Protein AF-A0A7S2PM17-F1 (afdb_monomer_lite)

Radius of gyration: 18.94 Å; chains: 1; bounding box: 56×27×50 Å

Foldseek 3Di:
DDPCCVQQVFFDPVQSVVSVLVVVLVVQLVCLVVDPDVVVSLVSNLVSLVVQLVCLVPVVGGPDPVVSVVSNVVSVVVNVVSVVVVVVVVVVPPDPPVVPPPD

Sequence (103 aa):
VDAFDFQFGKVKPSAFWYSLFYVCRNGLLAICPTIPVPILQIATAFALYGTSLTLVHEFRPWRSAVANFADIACNIVMMFFMWCATFLADRSSAPDYETTSHV

pLDDT: mean 83.84, std 14.98, range [48.81, 97.0]

Secondary structure (DSSP, 8-state):
--HHHHHHSSB-GGGTHHHHHHHHHHHHHHHGGG-S-HHHHHHHHHHHHHHHHHHHHHH--BSSHHHHHHHHHHHHHHHHHHHHHHHHHHHHTS-GGGGSS--

Structure (mmCIF, N/CA/C/O backbone):
data_AF-A0A7S2PM17-F1
#
_entry.id   AF-A0A7S2PM17-F1
#
loop_
_atom_site.group_PDB
_atom_site.id
_atom_site.type_symbol
_atom_site.label_atom_id
_atom_site.label_alt_id
_atom_site.label_comp_id
_atom_site.label_asym_id
_atom_site.label_entity_id
_atom_site.label_seq_id
_atom_site.pdbx_PDB_ins_code
_atom_site.Cartn_x
_atom_site.Cartn_y
_atom_site.Cartn_z
_atom_site.occupancy
_atom_site.B_iso_or_equiv
_atom_site.auth_seq_id
_atom_site.auth_comp_id
_atom_site.auth_asym_id
_atom_site.auth_atom_id
_atom_site.pdbx_PDB_model_num
ATOM 1 N N . VAL A 1 1 ? -7.039 -18.644 22.172 1.00 52.38 1 VAL A N 1
ATOM 2 C CA . VAL A 1 1 ? -7.018 -17.438 21.314 1.00 52.38 1 VAL A CA 1
ATOM 3 C C . VAL A 1 1 ? -7.347 -17.922 19.922 1.00 52.38 1 VAL A C 1
ATOM 5 O O . VAL A 1 1 ? -6.491 -18.522 19.283 1.00 52.38 1 VAL A O 1
ATOM 8 N N . ASP A 1 2 ? -8.609 -17.806 19.528 1.00 53.31 2 ASP A N 1
ATOM 9 C CA . ASP A 1 2 ? -9.088 -18.368 18.267 1.00 53.31 2 ASP A CA 1
ATOM 10 C C . ASP A 1 2 ? -8.537 -17.561 17.086 1.00 53.31 2 ASP A C 1
ATOM 12 O O . ASP A 1 2 ? -8.387 -16.342 17.170 1.00 53.31 2 ASP A O 1
ATOM 16 N N . ALA A 1 3 ? -8.214 -18.226 15.973 1.00 54.53 3 ALA A N 1
ATOM 17 C CA . ALA A 1 3 ? -7.596 -17.595 14.800 1.00 54.53 3 ALA A CA 1
ATOM 18 C C . ALA A 1 3 ? -8.427 -16.425 14.226 1.00 54.53 3 ALA A C 1
ATOM 20 O O . ALA A 1 3 ? -7.870 -15.480 13.666 1.00 54.53 3 ALA A O 1
ATOM 21 N N . PHE A 1 4 ? -9.748 -16.442 14.437 1.00 51.19 4 PHE A N 1
ATOM 22 C CA . PHE A 1 4 ? -10.655 -15.342 14.096 1.00 51.19 4 PHE A CA 1
ATOM 23 C C . PHE A 1 4 ? -10.392 -14.067 14.910 1.00 51.19 4 PHE A C 1
ATOM 25 O O . PHE A 1 4 ? -10.461 -12.959 14.374 1.00 51.19 4 PHE A O 1
ATOM 32 N N . ASP A 1 5 ? -10.016 -14.210 16.178 1.00 53.31 5 ASP A N 1
ATOM 33 C CA . ASP A 1 5 ? -9.752 -13.091 17.083 1.00 53.31 5 ASP A CA 1
ATOM 34 C C . ASP A 1 5 ? -8.432 -12.378 16.726 1.00 53.31 5 ASP A C 1
ATOM 36 O O . ASP A 1 5 ? -8.262 -11.174 16.933 1.00 53.31 5 ASP A O 1
ATOM 40 N N . PHE A 1 6 ? -7.500 -13.098 16.090 1.00 56.12 6 PHE A N 1
ATOM 41 C CA . PHE A 1 6 ? -6.181 -12.573 15.736 1.00 56.12 6 PHE A CA 1
ATOM 42 C C . PHE A 1 6 ? -6.199 -11.540 14.594 1.00 56.12 6 PHE A C 1
ATOM 44 O O . PHE A 1 6 ? -5.361 -10.627 14.594 1.00 56.12 6 PHE A O 1
ATOM 51 N N . GLN A 1 7 ? -7.129 -11.668 13.639 1.00 55.56 7 GLN A N 1
ATOM 52 C CA . GLN A 1 7 ? -7.257 -10.770 12.479 1.00 55.56 7 GLN A CA 1
ATOM 53 C C . GLN A 1 7 ? -8.438 -9.800 12.600 1.00 55.56 7 GLN A C 1
ATOM 55 O O . GLN A 1 7 ? -8.278 -8.617 12.302 1.00 55.56 7 GLN A O 1
ATOM 60 N N . PHE A 1 8 ? -9.595 -10.253 13.087 1.00 60.66 8 PHE A N 1
ATOM 61 C CA . PHE A 1 8 ? -10.787 -9.406 13.196 1.00 60.66 8 PHE A CA 1
ATOM 62 C C . PHE A 1 8 ? -10.877 -8.660 14.534 1.00 60.66 8 PHE A C 1
ATOM 64 O O . PHE A 1 8 ? -11.474 -7.588 14.585 1.00 60.66 8 PHE A O 1
ATOM 71 N N . GLY A 1 9 ? -10.216 -9.136 15.596 1.00 63.66 9 GLY A N 1
ATOM 72 C CA . GLY A 1 9 ? -10.223 -8.466 16.903 1.00 63.66 9 GLY A CA 1
ATOM 73 C C . GLY A 1 9 ? -9.424 -7.153 16.952 1.00 63.66 9 GLY A C 1
ATOM 74 O O . GLY A 1 9 ? -9.687 -6.290 17.799 1.00 63.66 9 GLY A O 1
ATOM 75 N N . LYS A 1 10 ? -8.465 -6.973 16.027 1.00 74.50 10 LYS A N 1
ATOM 76 C CA . LYS A 1 10 ? -7.553 -5.809 15.952 1.00 74.50 10 LYS A CA 1
ATOM 77 C C . LYS A 1 10 ? -8.111 -4.635 15.145 1.00 74.50 10 LYS A C 1
ATOM 79 O O . LYS A 1 10 ? -7.693 -3.490 15.356 1.00 74.50 10 LYS A O 1
ATOM 84 N N . VAL A 1 11 ? -9.045 -4.911 14.239 1.00 80.19 11 VAL A N 1
ATOM 85 C CA . VAL A 1 11 ? -9.709 -3.920 13.386 1.00 80.19 11 VAL A CA 1
ATOM 86 C C . VAL A 1 11 ? -11.029 -3.514 14.040 1.00 80.19 11 VAL A C 1
ATOM 88 O O . VAL A 1 11 ? -11.656 -4.291 14.758 1.00 80.19 11 VAL A O 1
ATOM 91 N N . LYS A 1 12 ? -11.437 -2.256 13.876 1.00 84.94 12 LYS A N 1
ATOM 92 C CA . LYS A 1 12 ? -12.729 -1.788 14.383 1.00 84.94 12 LYS A CA 1
ATOM 93 C C . LYS A 1 12 ? -13.859 -2.554 13.681 1.00 84.94 12 LYS A C 1
ATOM 95 O O . LYS A 1 12 ? -13.777 -2.744 12.468 1.00 84.94 12 LYS A O 1
ATOM 100 N N . PRO A 1 13 ? -14.951 -2.906 14.383 1.00 82.31 13 PRO A N 1
ATOM 101 C CA . PRO A 1 13 ? -16.097 -3.568 13.758 1.00 82.31 13 PRO A CA 1
ATOM 102 C C . PRO A 1 13 ? -16.683 -2.773 12.586 1.00 82.31 13 PRO A C 1
ATOM 104 O O . PRO A 1 13 ? -17.114 -3.363 11.608 1.00 82.31 13 PRO A O 1
ATOM 107 N N . SER A 1 14 ? -16.636 -1.437 12.634 1.00 84.25 14 SER A N 1
ATOM 108 C CA . SER A 1 14 ? -17.084 -0.562 11.541 1.00 84.25 14 SER A CA 1
ATOM 109 C C . SER A 1 14 ? -16.178 -0.582 10.300 1.00 84.25 14 SER A C 1
ATOM 111 O O . SER A 1 14 ? -16.567 -0.073 9.254 1.00 84.25 14 SER A O 1
ATOM 113 N N . ALA A 1 15 ? -14.981 -1.165 10.400 1.00 86.75 15 ALA A N 1
ATOM 114 C CA . ALA A 1 15 ? -13.961 -1.183 9.356 1.00 86.75 15 ALA A CA 1
ATOM 115 C C . ALA A 1 15 ? -13.495 -2.608 9.002 1.00 86.75 15 ALA A C 1
ATOM 117 O O . ALA A 1 15 ? -12.391 -2.781 8.497 1.00 86.75 15 ALA A O 1
ATOM 118 N N . PHE A 1 16 ? -14.313 -3.642 9.243 1.00 86.44 16 PHE A N 1
ATOM 119 C CA . PHE A 1 16 ? -13.947 -5.045 8.971 1.00 86.44 16 PHE A CA 1
ATOM 120 C C . PHE A 1 16 ? -13.529 -5.300 7.509 1.00 86.44 16 PHE A C 1
ATOM 122 O O . PHE A 1 16 ? -12.684 -6.153 7.239 1.00 86.44 16 PHE A O 1
ATOM 129 N N . TRP A 1 17 ? -14.085 -4.525 6.571 1.00 88.75 17 TRP A N 1
ATOM 130 C CA . TRP A 1 17 ? -13.744 -4.554 5.147 1.00 88.75 17 TRP A CA 1
ATOM 131 C C . TRP A 1 17 ? -12.267 -4.224 4.887 1.00 88.75 17 TRP A C 1
ATOM 133 O O . TRP A 1 17 ? -11.702 -4.672 3.889 1.00 88.75 17 TRP A O 1
ATOM 143 N N . TYR A 1 18 ? -11.613 -3.499 5.801 1.00 90.31 18 TYR A N 1
ATOM 144 C CA . TYR A 1 18 ? -10.205 -3.141 5.680 1.00 90.31 18 TYR A CA 1
ATOM 145 C C . TYR A 1 18 ? -9.290 -4.370 5.733 1.00 90.31 18 TYR A C 1
ATOM 147 O O . TYR A 1 18 ? -8.290 -4.417 5.024 1.00 90.31 18 TYR A O 1
ATOM 155 N N . SER A 1 19 ? -9.649 -5.407 6.498 1.00 88.25 19 SER A N 1
ATOM 156 C CA . SER A 1 19 ? -8.886 -6.663 6.522 1.00 88.25 19 SER A CA 1
ATOM 157 C C . SER A 1 19 ? -8.886 -7.350 5.156 1.00 88.25 19 SER A C 1
ATOM 159 O O . SER A 1 19 ? -7.847 -7.835 4.711 1.00 88.25 19 SER A O 1
ATOM 161 N N . LEU A 1 20 ? -10.033 -7.349 4.465 1.00 89.88 20 LEU A N 1
ATOM 162 C CA . LEU A 1 20 ? -10.140 -7.883 3.107 1.00 89.88 20 LEU A CA 1
ATOM 163 C C . LEU A 1 20 ? -9.311 -7.044 2.129 1.00 89.88 20 LEU A C 1
ATOM 165 O O . LEU A 1 20 ? -8.510 -7.601 1.383 1.00 89.88 20 LEU A O 1
ATOM 169 N N . PHE A 1 21 ? -9.438 -5.714 2.192 1.00 92.62 21 PHE A N 1
ATOM 170 C CA . PHE A 1 21 ? -8.612 -4.799 1.403 1.00 92.62 21 PHE A CA 1
ATOM 171 C C . PHE A 1 21 ? -7.114 -5.060 1.613 1.00 92.62 21 PHE A C 1
ATOM 173 O O . PHE A 1 21 ? -6.374 -5.168 0.640 1.00 92.62 21 PHE A O 1
ATOM 180 N N . TYR A 1 22 ? -6.669 -5.222 2.861 1.00 90.50 22 TYR A N 1
ATOM 181 C CA . TYR A 1 22 ? -5.269 -5.470 3.198 1.00 90.50 22 TYR A CA 1
ATOM 182 C C . TYR A 1 22 ? -4.748 -6.778 2.585 1.00 90.50 22 TYR A C 1
ATOM 184 O O . TYR A 1 22 ? -3.661 -6.803 2.004 1.00 90.50 22 TYR A O 1
ATOM 192 N N . VAL A 1 23 ? -5.528 -7.862 2.660 1.00 92.25 23 VAL A N 1
ATOM 193 C CA . VAL A 1 23 ? -5.179 -9.145 2.026 1.00 92.25 23 VAL A CA 1
ATOM 194 C C . VAL A 1 23 ? -5.124 -9.001 0.505 1.00 92.25 23 VAL A C 1
ATOM 196 O O . VAL A 1 23 ? -4.128 -9.396 -0.102 1.00 92.25 23 VAL A O 1
ATOM 199 N N . CYS A 1 24 ? -6.134 -8.380 -0.111 1.00 94.19 24 CYS A N 1
ATOM 200 C CA . CYS A 1 24 ? -6.160 -8.134 -1.553 1.00 94.19 24 CYS A CA 1
ATOM 201 C C . CYS A 1 24 ? -4.966 -7.287 -2.009 1.00 94.19 24 CYS A C 1
ATOM 203 O O . CYS A 1 24 ? -4.299 -7.638 -2.977 1.00 94.19 24 CYS A O 1
ATOM 205 N N . ARG A 1 25 ? -4.646 -6.210 -1.287 1.00 94.94 25 ARG A N 1
ATOM 206 C CA . ARG A 1 25 ? -3.518 -5.322 -1.581 1.00 94.94 25 ARG A CA 1
ATOM 207 C C . ARG A 1 25 ? -2.185 -6.063 -1.519 1.00 94.94 25 ARG A C 1
ATOM 209 O O . ARG A 1 25 ? -1.368 -5.889 -2.415 1.00 94.94 25 ARG A O 1
ATOM 216 N N . ASN A 1 26 ? -1.963 -6.912 -0.515 1.00 93.56 26 ASN A N 1
ATOM 217 C CA . ASN A 1 26 ? -0.740 -7.718 -0.449 1.00 93.56 26 ASN A CA 1
ATOM 218 C C . ASN A 1 26 ? -0.695 -8.799 -1.541 1.00 93.56 26 ASN A C 1
ATOM 220 O O . ASN A 1 26 ? 0.371 -9.043 -2.097 1.00 93.56 26 ASN A O 1
ATOM 224 N N . GLY A 1 27 ? -1.839 -9.390 -1.902 1.00 94.19 27 GLY A N 1
ATOM 225 C CA . GLY A 1 27 ? -1.935 -10.298 -3.048 1.00 94.19 27 GLY A CA 1
ATOM 226 C C . GLY A 1 27 ? -1.571 -9.613 -4.369 1.00 94.19 27 GLY A C 1
ATOM 227 O O . GLY A 1 27 ? -0.771 -10.140 -5.135 1.00 94.19 27 GLY A O 1
ATOM 228 N N . LEU A 1 28 ? -2.081 -8.401 -4.607 1.00 94.75 28 LEU A N 1
ATOM 229 C CA . LEU A 1 28 ? -1.742 -7.604 -5.790 1.00 94.75 28 LEU A CA 1
ATOM 230 C C . LEU A 1 28 ? -0.263 -7.188 -5.800 1.00 94.75 28 LEU A C 1
ATOM 232 O O . LEU A 1 28 ? 0.382 -7.256 -6.843 1.00 94.75 28 LEU A O 1
ATOM 236 N N . LEU A 1 29 ? 0.304 -6.825 -4.644 1.00 94.06 29 LEU A N 1
ATOM 237 C CA . LEU A 1 29 ? 1.739 -6.540 -4.525 1.00 94.06 29 LEU A CA 1
ATOM 238 C C . LEU A 1 29 ? 2.607 -7.771 -4.815 1.00 94.06 29 LEU A C 1
ATOM 240 O O . LEU A 1 29 ? 3.656 -7.628 -5.435 1.00 94.06 29 LEU A O 1
ATOM 244 N N . ALA A 1 30 ? 2.167 -8.970 -4.427 1.00 94.31 30 ALA A N 1
ATOM 245 C CA . ALA A 1 30 ? 2.873 -10.212 -4.738 1.00 94.31 30 ALA A CA 1
ATOM 246 C C . ALA A 1 30 ? 2.871 -10.538 -6.243 1.00 94.31 30 ALA A C 1
ATOM 248 O O . ALA A 1 30 ? 3.794 -11.186 -6.729 1.00 94.31 30 ALA A O 1
ATOM 249 N N . ILE A 1 31 ? 1.861 -10.066 -6.982 1.00 93.94 31 ILE A N 1
ATOM 250 C CA . ILE A 1 31 ? 1.762 -10.213 -8.443 1.00 93.94 31 ILE A CA 1
ATOM 251 C C . ILE A 1 31 ? 2.560 -9.122 -9.169 1.00 93.94 31 ILE A C 1
ATOM 253 O O . ILE A 1 31 ? 3.033 -9.345 -10.274 1.00 93.94 31 ILE A O 1
ATOM 257 N N . CYS A 1 32 ? 2.785 -7.961 -8.549 1.00 92.00 32 CYS A N 1
ATOM 258 C CA . CYS A 1 32 ? 3.528 -6.845 -9.140 1.00 92.00 32 CYS A CA 1
ATOM 259 C C . CYS A 1 32 ? 4.816 -7.232 -9.915 1.00 92.00 32 CYS A C 1
ATOM 261 O O . CYS A 1 32 ? 4.945 -6.797 -11.060 1.00 92.00 32 CYS A O 1
ATOM 263 N N . PRO A 1 33 ? 5.736 -8.081 -9.400 1.00 89.69 33 PRO A N 1
ATOM 264 C CA . PRO A 1 33 ? 6.960 -8.441 -10.126 1.00 89.69 33 PRO A CA 1
ATOM 265 C C . PRO A 1 33 ? 6.729 -9.243 -11.418 1.00 89.69 33 PRO A C 1
ATOM 267 O O . PRO A 1 33 ? 7.657 -9.383 -12.209 1.00 89.69 33 PRO A O 1
ATOM 270 N N . THR A 1 34 ? 5.525 -9.769 -11.669 1.00 93.81 34 THR A N 1
ATOM 271 C CA . THR A 1 34 ? 5.217 -10.472 -12.925 1.00 93.81 34 THR A CA 1
ATOM 272 C C . THR A 1 34 ? 4.951 -9.515 -14.090 1.00 93.81 34 THR A C 1
ATOM 274 O O . THR A 1 34 ? 4.823 -9.961 -15.228 1.00 93.81 34 THR A O 1
ATOM 277 N N . ILE A 1 35 ? 4.825 -8.207 -13.834 1.00 91.94 35 ILE A N 1
ATOM 278 C CA . ILE A 1 35 ? 4.613 -7.197 -14.875 1.00 91.94 35 ILE A CA 1
ATOM 279 C C . ILE A 1 35 ? 5.943 -6.966 -15.612 1.00 91.94 35 ILE A C 1
ATOM 281 O O . ILE A 1 35 ? 6.915 -6.579 -14.976 1.00 91.94 35 ILE A O 1
ATOM 285 N N . PRO A 1 36 ? 6.026 -7.124 -16.943 1.00 89.19 36 PRO A N 1
ATOM 286 C CA . PRO A 1 36 ? 7.301 -7.060 -17.667 1.00 89.19 36 PRO A CA 1
ATOM 287 C C . PRO A 1 36 ? 7.898 -5.647 -17.770 1.00 89.19 36 PRO A C 1
ATOM 289 O O . PRO A 1 36 ? 9.065 -5.495 -18.110 1.00 89.19 36 PRO A O 1
ATOM 292 N N . VAL A 1 37 ? 7.107 -4.606 -17.495 1.00 88.94 37 VAL A N 1
ATOM 293 C CA . VAL A 1 37 ? 7.520 -3.202 -17.614 1.00 88.94 37 VAL A CA 1
ATOM 294 C C . VAL A 1 37 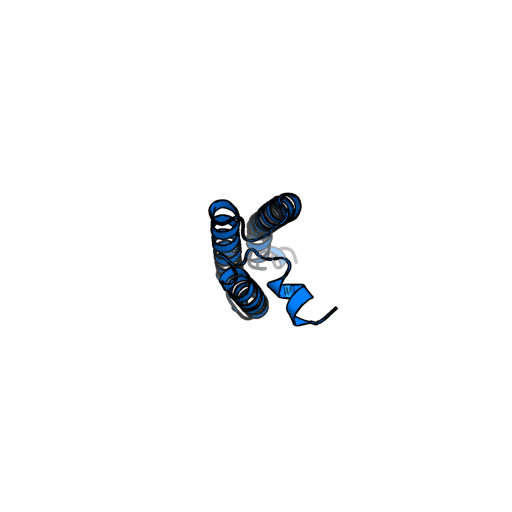? 7.853 -2.638 -16.223 1.00 88.94 37 VAL A C 1
ATOM 296 O O . VAL A 1 37 ? 6.926 -2.456 -15.429 1.00 88.94 37 VAL A O 1
ATOM 299 N N . PRO A 1 38 ? 9.122 -2.290 -15.919 1.00 87.44 38 PRO A N 1
ATOM 300 C CA . PRO A 1 38 ? 9.534 -1.812 -14.590 1.00 87.44 38 PRO A CA 1
ATOM 301 C C . PRO A 1 38 ? 8.789 -0.557 -14.126 1.00 87.44 38 PRO A C 1
ATOM 303 O O . PRO A 1 38 ? 8.364 -0.461 -12.978 1.00 87.44 38 PRO A O 1
ATOM 306 N N . ILE A 1 39 ? 8.554 0.390 -15.037 1.00 87.44 39 ILE A N 1
ATOM 307 C CA . ILE A 1 39 ? 7.794 1.613 -14.738 1.00 87.44 39 ILE A CA 1
ATOM 308 C C . ILE A 1 39 ? 6.368 1.266 -14.296 1.00 87.44 39 ILE A C 1
ATOM 310 O O . ILE A 1 39 ? 5.853 1.851 -13.345 1.00 87.44 39 ILE A O 1
ATOM 314 N N . LEU A 1 40 ? 5.739 0.283 -14.946 1.00 89.75 40 LEU A N 1
ATOM 315 C CA . LEU A 1 40 ? 4.389 -0.150 -14.604 1.00 89.75 40 LEU A CA 1
ATOM 316 C C . LEU A 1 40 ? 4.353 -0.904 -13.266 1.00 89.75 40 LEU A C 1
ATOM 318 O O . LEU A 1 40 ? 3.387 -0.741 -12.521 1.00 89.75 40 LEU A O 1
ATOM 322 N N . GLN A 1 41 ? 5.404 -1.659 -12.919 1.00 91.81 41 GLN A N 1
ATOM 323 C CA . GLN A 1 41 ? 5.554 -2.251 -11.582 1.00 91.81 41 GLN A CA 1
ATOM 324 C C . GLN A 1 41 ? 5.555 -1.160 -10.503 1.00 91.81 41 GLN A C 1
ATOM 326 O O . GLN A 1 41 ? 4.758 -1.199 -9.563 1.00 91.81 41 GLN A O 1
ATOM 331 N N . ILE A 1 42 ? 6.409 -0.145 -10.671 1.00 91.06 42 ILE A N 1
ATOM 332 C CA . ILE A 1 42 ? 6.541 0.944 -9.700 1.00 91.06 42 ILE A CA 1
ATOM 333 C C . ILE A 1 42 ? 5.238 1.742 -9.609 1.00 91.06 42 ILE A C 1
ATOM 335 O O . ILE A 1 42 ? 4.756 1.986 -8.506 1.00 91.06 42 ILE A O 1
ATOM 339 N N . ALA A 1 43 ? 4.622 2.089 -10.744 1.00 91.88 43 ALA A N 1
ATOM 340 C CA . ALA A 1 43 ? 3.355 2.816 -10.774 1.00 91.88 43 ALA A CA 1
ATOM 341 C C . ALA A 1 43 ? 2.219 2.038 -10.086 1.00 91.88 43 ALA A C 1
ATOM 343 O O . ALA A 1 43 ? 1.458 2.613 -9.307 1.00 91.88 43 ALA A O 1
ATOM 344 N N . THR A 1 44 ? 2.132 0.724 -10.320 1.00 93.88 44 THR A N 1
ATOM 345 C CA . THR A 1 44 ? 1.122 -0.145 -9.693 1.00 93.88 44 THR A CA 1
ATOM 346 C C . THR A 1 44 ? 1.323 -0.218 -8.185 1.00 93.88 44 THR A C 1
ATOM 348 O O . THR A 1 44 ? 0.373 -0.045 -7.420 1.00 93.88 44 THR A O 1
ATOM 351 N N . ALA A 1 45 ? 2.562 -0.420 -7.735 1.00 93.94 45 ALA A N 1
ATOM 352 C CA . ALA A 1 45 ? 2.869 -0.436 -6.314 1.00 93.94 45 ALA A CA 1
ATOM 353 C C . ALA A 1 45 ? 2.568 0.932 -5.671 1.00 93.94 45 ALA A C 1
ATOM 355 O O . ALA A 1 45 ? 1.891 0.988 -4.645 1.00 93.94 45 ALA A O 1
ATOM 356 N N . PHE A 1 46 ? 2.944 2.043 -6.312 1.00 94.19 46 PHE A N 1
ATOM 357 C CA . PHE A 1 46 ? 2.654 3.392 -5.820 1.00 94.19 46 PHE A CA 1
ATOM 358 C C . PHE A 1 46 ? 1.149 3.650 -5.674 1.00 94.19 46 PHE A C 1
ATOM 360 O O . PHE A 1 46 ? 0.716 4.188 -4.655 1.00 94.19 46 PHE A O 1
ATOM 367 N N . ALA A 1 47 ? 0.341 3.200 -6.639 1.00 95.12 47 ALA A N 1
ATOM 368 C CA . ALA A 1 47 ? -1.114 3.282 -6.564 1.00 95.12 47 ALA A CA 1
ATOM 369 C C . ALA A 1 47 ? -1.674 2.469 -5.383 1.00 95.12 47 ALA A C 1
ATOM 371 O O . ALA A 1 47 ? -2.462 2.994 -4.599 1.00 95.12 47 ALA A O 1
ATOM 372 N N . LEU A 1 48 ? -1.222 1.223 -5.196 1.00 96.06 48 LEU A N 1
ATOM 373 C CA . LEU A 1 48 ? -1.685 0.350 -4.109 1.00 96.06 48 LEU A CA 1
ATOM 374 C C . LEU A 1 48 ? -1.337 0.898 -2.717 1.00 96.06 48 LEU A C 1
ATOM 376 O O . LEU A 1 48 ? -2.181 0.893 -1.817 1.00 96.06 48 LEU A O 1
ATOM 380 N N . TYR A 1 49 ? -0.105 1.377 -2.528 1.00 95.75 49 TYR A N 1
ATOM 381 C CA . TYR A 1 49 ? 0.319 2.014 -1.278 1.00 95.75 49 TYR A CA 1
ATOM 382 C C . TYR A 1 49 ? -0.384 3.361 -1.061 1.00 95.75 49 TYR A C 1
ATOM 384 O O . TYR A 1 49 ? -0.806 3.640 0.059 1.00 95.75 49 TYR A O 1
ATOM 392 N N . GLY A 1 50 ? -0.591 4.153 -2.117 1.00 95.56 50 GLY A N 1
ATOM 393 C CA . GLY A 1 50 ? -1.338 5.410 -2.058 1.00 95.56 50 GLY A CA 1
ATOM 394 C C . GLY A 1 50 ? -2.791 5.204 -1.626 1.00 95.56 50 GLY A C 1
ATOM 395 O O . GLY A 1 50 ? -3.244 5.839 -0.678 1.00 95.56 50 GLY A O 1
ATOM 396 N N . THR A 1 51 ? -3.501 4.248 -2.239 1.00 96.00 51 THR A N 1
ATOM 397 C CA . THR A 1 51 ? -4.863 3.882 -1.820 1.00 96.00 51 THR A CA 1
ATOM 398 C C . THR A 1 51 ? -4.883 3.395 -0.372 1.00 96.00 51 THR A C 1
ATOM 400 O O . THR A 1 51 ? -5.731 3.828 0.405 1.00 96.00 51 THR A O 1
ATOM 403 N N . SER A 1 52 ? -3.928 2.546 0.026 1.00 95.69 52 SER A N 1
ATOM 404 C CA . SER A 1 52 ? -3.822 2.079 1.413 1.00 95.69 52 SER A CA 1
ATOM 405 C C . SER A 1 52 ? -3.627 3.239 2.390 1.00 95.69 52 SER A C 1
ATOM 407 O O . SER A 1 52 ? -4.305 3.295 3.413 1.00 95.69 52 SER A O 1
ATOM 409 N N . LEU A 1 53 ? -2.749 4.191 2.066 1.00 96.00 53 LEU A N 1
ATOM 410 C CA . LEU A 1 53 ? -2.483 5.364 2.891 1.00 96.00 53 LEU A CA 1
ATOM 411 C C . LEU A 1 53 ? -3.739 6.228 3.066 1.00 96.00 53 LEU A C 1
ATOM 413 O O . LEU A 1 53 ? -4.071 6.587 4.196 1.00 96.00 53 LEU A O 1
ATOM 417 N N . THR A 1 54 ? -4.463 6.515 1.979 1.00 96.19 54 THR A N 1
ATOM 418 C CA . THR A 1 54 ? -5.719 7.280 2.027 1.00 96.19 54 THR A CA 1
ATOM 419 C C . THR A 1 54 ? -6.758 6.590 2.908 1.00 96.19 54 THR A C 1
ATOM 421 O O . THR A 1 54 ? -7.362 7.234 3.765 1.00 96.19 54 THR A O 1
ATOM 424 N N . LEU A 1 55 ? -6.932 5.273 2.757 1.00 94.81 55 LEU A N 1
ATOM 425 C CA . LEU A 1 55 ? -7.914 4.517 3.534 1.00 94.81 55 LEU A CA 1
ATOM 426 C C . LEU A 1 55 ? -7.555 4.456 5.026 1.00 94.81 55 LEU A C 1
ATOM 428 O O . LEU A 1 55 ? -8.437 4.615 5.870 1.00 94.81 55 LEU A O 1
ATOM 432 N N . VAL A 1 56 ? -6.278 4.269 5.377 1.00 94.75 56 VAL A N 1
ATOM 433 C CA . VAL A 1 56 ? -5.846 4.270 6.787 1.00 94.75 56 VAL A CA 1
ATOM 434 C C . VAL A 1 56 ? -5.996 5.649 7.409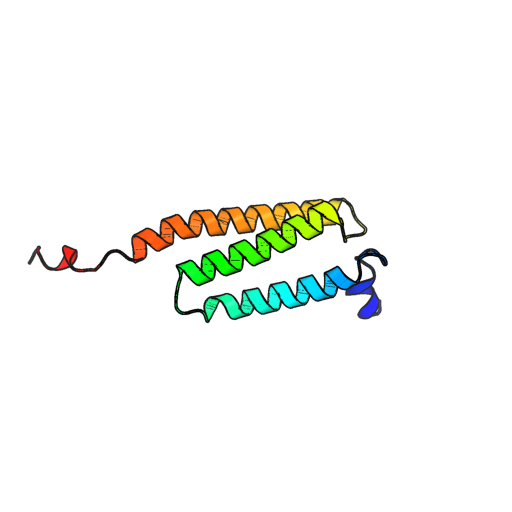 1.00 94.75 56 VAL A C 1
ATOM 436 O O . VAL A 1 56 ? -6.450 5.754 8.549 1.00 94.75 56 VAL A O 1
ATOM 439 N N . HIS A 1 57 ? -5.620 6.699 6.677 1.00 94.75 57 HIS A N 1
ATOM 440 C CA . HIS A 1 57 ? -5.706 8.069 7.165 1.00 94.75 57 HIS A CA 1
ATOM 441 C C . HIS A 1 57 ? -7.156 8.468 7.477 1.00 94.75 57 HIS A C 1
ATOM 443 O O . HIS A 1 57 ? -7.415 9.000 8.559 1.00 94.75 57 HIS A O 1
ATOM 449 N N . GLU A 1 58 ? -8.083 8.154 6.566 1.00 95.56 58 GLU A N 1
ATOM 450 C CA . GLU A 1 58 ? -9.500 8.513 6.677 1.00 95.56 58 GLU A CA 1
ATOM 451 C C . GLU A 1 58 ? -10.241 7.649 7.706 1.00 95.56 58 GLU A C 1
ATOM 453 O O . GLU A 1 58 ? -10.844 8.155 8.652 1.00 95.56 58 GLU A O 1
ATOM 458 N N . PHE A 1 59 ? -10.168 6.321 7.572 1.00 94.06 59 PHE A N 1
ATOM 459 C CA . PHE A 1 59 ? -11.013 5.419 8.360 1.00 94.06 59 PHE A CA 1
ATOM 460 C C . PHE A 1 59 ? -10.377 4.971 9.677 1.00 94.06 59 PHE A C 1
ATOM 462 O O . PHE A 1 59 ? -11.086 4.499 10.572 1.00 94.06 59 PHE A O 1
ATOM 469 N N . ARG A 1 60 ? -9.050 5.106 9.818 1.00 92.88 60 ARG A N 1
ATOM 470 C CA . ARG A 1 60 ? -8.269 4.647 10.981 1.00 92.88 60 ARG A CA 1
ATOM 471 C C . ARG A 1 60 ? -8.734 3.265 11.461 1.00 92.88 60 ARG A C 1
ATOM 473 O O . ARG A 1 60 ? -9.285 3.151 12.569 1.00 92.88 60 ARG A O 1
ATOM 480 N N . PRO A 1 61 ? -8.593 2.236 10.608 1.00 91.31 61 PRO A N 1
ATOM 481 C CA . PRO A 1 61 ? -9.261 0.948 10.767 1.00 91.31 61 PRO A CA 1
ATOM 482 C C . PRO A 1 61 ? -8.796 0.192 12.013 1.00 91.31 61 PRO A C 1
ATOM 484 O O . PRO A 1 61 ? -9.565 -0.571 12.599 1.00 91.31 61 PRO A O 1
ATOM 487 N N . TRP A 1 62 ? -7.566 0.424 12.471 1.00 91.31 62 TRP A N 1
ATOM 488 C CA . TRP A 1 62 ? -7.027 -0.240 13.650 1.00 91.31 62 TRP A CA 1
ATOM 489 C C . TRP A 1 62 ? -7.637 0.330 14.935 1.00 91.31 62 TRP A C 1
ATOM 491 O O . TRP A 1 62 ? -7.837 1.541 15.071 1.00 91.31 62 TRP A O 1
ATOM 501 N N . ARG A 1 63 ? -7.907 -0.534 15.921 1.00 89.56 63 ARG A N 1
ATOM 502 C CA . ARG A 1 63 ? -8.427 -0.097 17.233 1.00 89.56 63 ARG A CA 1
ATOM 503 C C . ARG A 1 63 ? -7.392 0.712 18.020 1.00 89.56 63 ARG A C 1
ATOM 505 O O . ARG A 1 63 ? -7.760 1.645 18.725 1.00 89.56 63 ARG A O 1
ATOM 512 N N . SER A 1 64 ? -6.108 0.382 17.870 1.00 89.62 64 SER A N 1
ATOM 513 C CA . SER A 1 64 ? -5.000 1.110 18.495 1.00 89.62 64 SER A CA 1
ATOM 514 C C . SER A 1 64 ? -4.555 2.295 17.637 1.00 89.62 64 SER A C 1
ATOM 516 O O . SER A 1 64 ? -4.279 2.143 16.446 1.00 89.62 64 SER A O 1
ATOM 518 N N . ALA A 1 65 ? -4.423 3.476 18.245 1.00 90.56 65 ALA A N 1
ATOM 519 C CA . ALA A 1 65 ? -3.871 4.656 17.577 1.00 90.56 65 ALA A CA 1
ATOM 520 C C . ALA A 1 65 ? -2.431 4.412 17.096 1.00 90.56 65 ALA A C 1
ATOM 522 O O . ALA A 1 65 ? -2.096 4.766 15.969 1.00 90.56 65 ALA A O 1
ATOM 523 N N . VAL A 1 66 ? -1.620 3.723 17.906 1.00 93.25 66 VAL A N 1
ATOM 524 C CA . VAL A 1 66 ? -0.231 3.372 17.568 1.00 93.25 66 VAL A CA 1
ATOM 525 C C . VAL A 1 66 ? -0.176 2.506 16.313 1.00 93.25 66 VAL A C 1
ATOM 527 O O . VAL A 1 66 ? 0.655 2.745 15.447 1.00 93.25 66 VAL A O 1
ATOM 530 N N . ALA A 1 67 ? -1.098 1.549 16.169 1.00 91.06 67 ALA A N 1
ATOM 531 C CA . ALA A 1 67 ? -1.162 0.701 14.980 1.00 91.06 67 ALA A CA 1
ATOM 532 C C . ALA A 1 67 ? -1.517 1.501 13.714 1.00 91.06 67 ALA A C 1
ATOM 534 O O . ALA A 1 67 ? -0.913 1.277 12.672 1.00 91.06 67 ALA A O 1
ATOM 535 N N . ASN A 1 68 ? -2.430 2.477 13.809 1.00 93.31 68 ASN A N 1
ATOM 536 C CA . ASN A 1 68 ? -2.732 3.367 12.682 1.00 93.31 68 ASN A CA 1
ATOM 537 C C . ASN A 1 68 ? -1.518 4.216 12.285 1.00 93.31 68 ASN A C 1
ATOM 539 O O . ASN A 1 68 ? -1.205 4.308 11.103 1.00 93.31 68 ASN A O 1
ATOM 543 N N . PHE A 1 69 ? -0.811 4.803 13.256 1.00 94.75 69 PHE A N 1
ATOM 544 C CA . PHE A 1 69 ? 0.401 5.577 12.972 1.00 94.75 69 PHE A CA 1
ATOM 545 C C . PHE A 1 69 ? 1.516 4.713 12.380 1.00 94.75 69 PHE A C 1
ATOM 547 O O . PHE A 1 69 ? 2.171 5.144 11.436 1.00 94.75 69 PHE A O 1
ATOM 554 N N . ALA A 1 70 ? 1.708 3.496 12.892 1.00 94.88 70 ALA A N 1
ATOM 555 C CA . ALA A 1 70 ? 2.688 2.558 12.358 1.00 94.88 70 ALA A CA 1
ATOM 556 C C . ALA A 1 70 ? 2.363 2.152 10.912 1.00 94.88 70 ALA A C 1
ATOM 558 O O . ALA A 1 70 ? 3.263 2.117 10.078 1.00 94.88 70 ALA A O 1
ATOM 559 N N . ASP A 1 71 ? 1.089 1.899 10.595 1.00 93.50 71 ASP A N 1
ATOM 560 C CA . ASP A 1 71 ? 0.653 1.565 9.233 1.00 93.50 71 ASP A CA 1
ATOM 561 C C . ASP A 1 71 ? 0.838 2.760 8.279 1.00 93.50 71 ASP A C 1
ATOM 563 O O . ASP A 1 71 ? 1.409 2.614 7.198 1.00 93.50 71 ASP A O 1
ATOM 567 N N . ILE A 1 72 ? 0.475 3.976 8.705 1.00 95.56 72 ILE A N 1
ATOM 568 C CA . ILE A 1 72 ? 0.738 5.213 7.947 1.00 95.56 72 ILE A CA 1
ATOM 569 C C . ILE A 1 72 ? 2.238 5.380 7.681 1.00 95.56 72 ILE A C 1
ATOM 571 O O . ILE A 1 72 ? 2.641 5.571 6.534 1.00 95.56 72 ILE A O 1
ATOM 575 N N . ALA A 1 73 ? 3.072 5.267 8.719 1.00 96.69 73 ALA A N 1
ATOM 576 C CA . ALA A 1 73 ? 4.520 5.392 8.596 1.00 96.69 73 ALA A CA 1
ATOM 577 C C . ALA A 1 73 ? 5.098 4.327 7.654 1.00 96.69 73 ALA A C 1
ATOM 579 O O . ALA A 1 73 ? 5.921 4.647 6.801 1.00 96.69 73 ALA A O 1
ATOM 580 N N . CYS A 1 74 ? 4.626 3.081 7.749 1.00 95.19 74 CYS A N 1
ATOM 581 C CA . CYS A 1 74 ? 5.039 2.001 6.860 1.00 95.19 74 CYS A CA 1
ATOM 582 C C . CYS A 1 74 ? 4.679 2.303 5.399 1.00 95.19 74 CYS A C 1
ATOM 584 O O . CYS A 1 74 ? 5.528 2.156 4.522 1.00 95.19 74 CYS A O 1
ATOM 586 N N . ASN A 1 75 ? 3.463 2.788 5.126 1.00 95.31 75 ASN A N 1
ATOM 587 C CA . ASN A 1 75 ? 3.070 3.171 3.769 1.00 95.31 75 ASN A CA 1
ATOM 588 C C . ASN A 1 75 ? 3.935 4.322 3.231 1.00 95.31 75 ASN A C 1
ATOM 590 O O . ASN A 1 75 ? 4.415 4.230 2.104 1.00 95.31 75 ASN A O 1
ATOM 594 N N . ILE A 1 76 ? 4.210 5.351 4.040 1.00 95.81 76 ILE A N 1
ATOM 595 C CA . ILE A 1 76 ? 5.080 6.474 3.653 1.00 95.81 76 ILE A CA 1
ATOM 596 C C . ILE A 1 76 ? 6.502 5.993 3.344 1.00 95.81 76 ILE A C 1
ATOM 598 O O . ILE A 1 76 ? 7.053 6.344 2.303 1.00 95.81 76 ILE A O 1
ATOM 602 N N . VAL A 1 77 ? 7.090 5.166 4.212 1.00 97.00 77 VAL A N 1
ATOM 603 C CA . VAL A 1 77 ? 8.447 4.626 4.022 1.00 97.00 77 VAL A CA 1
ATOM 604 C C . VAL A 1 77 ? 8.527 3.777 2.754 1.00 97.00 77 VAL A C 1
ATOM 606 O O . VAL A 1 77 ? 9.470 3.915 1.978 1.00 97.00 77 VAL A O 1
ATOM 609 N N . MET A 1 78 ? 7.523 2.94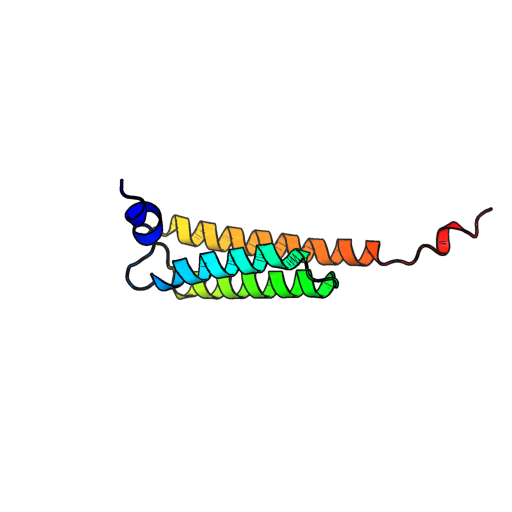0 2.493 1.00 94.06 78 MET A N 1
ATOM 610 C CA . MET A 1 78 ? 7.489 2.138 1.270 1.00 94.06 78 MET A CA 1
ATOM 611 C C . MET A 1 78 ? 7.336 3.005 0.018 1.00 94.06 78 MET A C 1
ATOM 613 O O . MET A 1 78 ? 8.025 2.768 -0.972 1.00 94.06 78 MET A O 1
ATOM 617 N N . MET A 1 79 ? 6.498 4.045 0.057 1.00 94.56 79 MET A N 1
ATOM 618 C CA . MET A 1 79 ? 6.387 5.012 -1.042 1.00 94.56 79 MET A CA 1
ATOM 619 C C . MET A 1 79 ? 7.693 5.769 -1.281 1.00 94.56 79 MET A C 1
ATOM 621 O O . MET A 1 79 ? 8.076 5.968 -2.432 1.00 94.56 79 MET A O 1
ATOM 625 N N . PHE A 1 80 ? 8.412 6.120 -0.214 1.00 95.00 80 PHE A N 1
ATOM 626 C CA . PHE A 1 80 ? 9.736 6.722 -0.313 1.00 95.00 80 PHE A CA 1
ATOM 627 C C . PHE A 1 80 ? 10.743 5.779 -0.988 1.00 95.00 80 PHE A C 1
ATOM 629 O O . PHE A 1 80 ? 11.422 6.191 -1.924 1.00 95.00 80 PHE A O 1
ATOM 636 N N . PHE A 1 81 ? 10.793 4.499 -0.600 1.00 93.12 81 PHE A N 1
ATOM 637 C CA . PHE A 1 81 ? 11.673 3.530 -1.263 1.00 93.12 81 PHE A CA 1
ATOM 638 C C . PHE A 1 81 ? 11.333 3.327 -2.739 1.00 93.12 81 PHE A C 1
ATOM 640 O O . PHE A 1 81 ? 12.243 3.239 -3.560 1.00 93.12 81 PHE A O 1
ATOM 647 N N . MET A 1 82 ? 10.048 3.300 -3.097 1.00 91.38 82 MET A N 1
ATOM 648 C CA . MET A 1 82 ? 9.631 3.217 -4.500 1.00 91.38 82 MET A CA 1
ATOM 649 C C . MET A 1 82 ? 10.056 4.451 -5.297 1.00 91.38 82 MET A C 1
ATOM 651 O O . MET A 1 82 ? 10.508 4.319 -6.431 1.00 91.38 82 MET A O 1
ATOM 655 N N . TRP A 1 83 ? 9.974 5.639 -4.698 1.00 90.94 83 TRP A N 1
ATOM 656 C CA . TRP A 1 83 ? 10.481 6.859 -5.318 1.00 90.94 83 TRP A CA 1
ATOM 657 C C . TRP A 1 83 ? 12.007 6.829 -5.488 1.00 90.94 83 T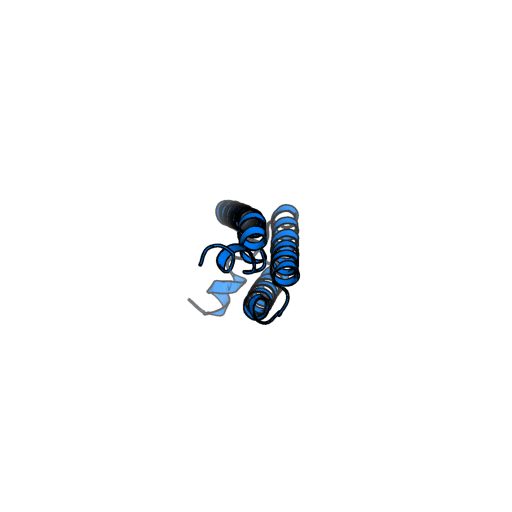RP A C 1
ATOM 659 O O . TRP A 1 83 ? 12.519 7.191 -6.541 1.00 90.94 83 TRP A O 1
ATOM 669 N N . CYS A 1 84 ? 12.762 6.315 -4.516 1.00 90.81 84 CYS A N 1
ATOM 670 C CA . CYS A 1 84 ? 14.195 6.077 -4.712 1.00 90.81 84 CYS A CA 1
ATOM 671 C C . CYS A 1 84 ? 14.461 5.056 -5.834 1.00 90.81 84 CYS A C 1
ATOM 673 O O . CYS A 1 84 ? 15.393 5.233 -6.621 1.00 90.81 84 CYS A O 1
ATOM 675 N N . ALA A 1 85 ? 13.631 4.014 -5.941 1.00 87.75 85 ALA A N 1
ATOM 676 C CA . ALA A 1 85 ? 13.766 2.981 -6.961 1.00 87.75 85 ALA A CA 1
ATOM 677 C C . ALA A 1 85 ? 13.586 3.526 -8.387 1.00 87.75 85 ALA A C 1
ATOM 679 O O . ALA A 1 85 ? 14.270 3.044 -9.287 1.00 87.75 85 ALA A O 1
ATOM 680 N N . THR A 1 86 ? 12.759 4.560 -8.610 1.00 85.62 86 THR A N 1
ATOM 681 C CA . THR A 1 86 ? 12.631 5.169 -9.950 1.00 85.62 86 THR A CA 1
ATOM 682 C C . THR A 1 86 ? 13.946 5.770 -10.438 1.00 85.62 86 THR A C 1
ATOM 684 O O . THR A 1 86 ? 14.285 5.6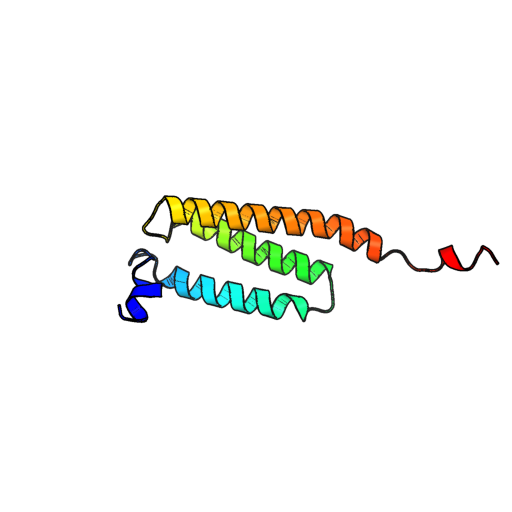18 -11.606 1.00 85.62 86 THR A O 1
ATOM 687 N N . PHE A 1 87 ? 14.720 6.401 -9.548 1.00 84.06 87 PHE A N 1
ATOM 688 C CA . PHE A 1 87 ? 16.020 6.981 -9.909 1.00 84.06 87 PHE A CA 1
ATOM 689 C C . PHE A 1 87 ? 17.085 5.923 -10.215 1.00 84.06 87 PHE A C 1
ATOM 691 O O . PHE A 1 87 ? 18.003 6.172 -10.993 1.00 84.06 87 PHE A O 1
ATOM 698 N N . LEU A 1 88 ? 16.988 4.750 -9.586 1.00 81.69 88 LEU A N 1
ATOM 699 C CA . LEU A 1 88 ? 17.898 3.636 -9.845 1.00 81.69 88 LEU A CA 1
ATOM 700 C C . LEU A 1 88 ? 17.523 2.886 -11.127 1.00 81.69 88 LEU A C 1
ATOM 702 O O . LEU A 1 88 ? 18.415 2.507 -11.881 1.00 81.69 88 LEU A O 1
ATOM 706 N N . ALA A 1 89 ? 16.225 2.714 -11.388 1.00 75.81 89 ALA A N 1
ATOM 707 C CA . ALA A 1 89 ? 15.728 2.044 -12.585 1.00 75.81 89 ALA A CA 1
ATOM 708 C C . ALA A 1 89 ? 16.152 2.774 -13.869 1.00 75.81 89 ALA A C 1
ATOM 710 O O . ALA A 1 89 ? 16.603 2.124 -14.807 1.00 75.81 89 ALA A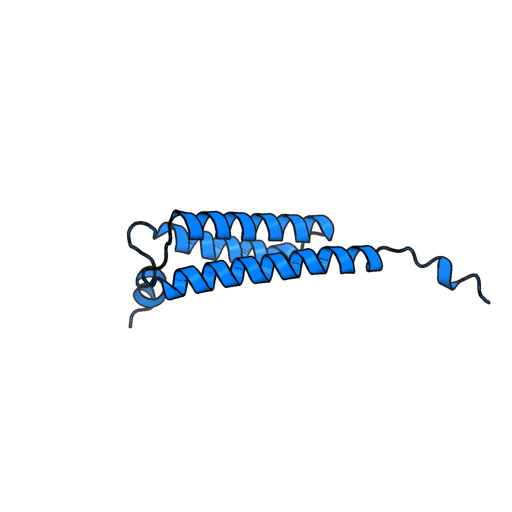 O 1
ATOM 711 N N . ASP A 1 90 ? 16.104 4.110 -13.878 1.00 71.06 90 ASP A N 1
ATOM 712 C CA . ASP A 1 90 ? 16.505 4.927 -15.032 1.00 71.06 90 ASP A CA 1
ATOM 713 C C . ASP A 1 90 ? 17.960 4.658 -15.468 1.00 71.06 90 ASP A C 1
ATOM 715 O O . ASP A 1 90 ? 18.246 4.488 -16.654 1.00 71.06 90 ASP A O 1
ATOM 719 N N . ARG A 1 91 ? 18.872 4.474 -14.500 1.00 62.84 91 ARG A N 1
ATOM 720 C CA . ARG A 1 91 ? 20.288 4.152 -14.761 1.00 62.84 91 ARG A CA 1
ATOM 721 C C . ARG A 1 91 ? 20.501 2.773 -15.382 1.00 62.84 91 ARG A C 1
ATOM 723 O O . ARG A 1 91 ? 21.455 2.598 -16.129 1.00 62.84 91 ARG A O 1
ATOM 730 N N . SER A 1 92 ? 19.648 1.799 -15.068 1.00 58.97 92 SER A N 1
ATOM 731 C CA . SER A 1 92 ? 19.761 0.435 -15.610 1.00 58.97 92 SER A CA 1
ATOM 732 C C . SER A 1 92 ? 19.253 0.284 -17.047 1.00 58.97 92 SER A C 1
ATOM 734 O O . SER A 1 92 ? 19.513 -0.734 -17.675 1.00 58.97 92 SER A O 1
ATOM 736 N N . SER A 1 93 ? 18.540 1.282 -17.571 1.00 58.44 93 SER A N 1
ATOM 737 C CA . SER A 1 93 ? 17.995 1.292 -18.937 1.00 58.44 93 SER A CA 1
ATOM 738 C C . SER A 1 93 ? 18.913 1.946 -19.982 1.00 58.44 93 SER A C 1
ATOM 740 O O . SER A 1 93 ? 18.531 2.020 -21.150 1.00 58.44 93 SER A O 1
ATOM 742 N N . ALA A 1 94 ? 20.104 2.421 -19.595 1.00 59.25 94 ALA A N 1
ATOM 743 C CA . ALA A 1 94 ? 21.097 2.934 -20.540 1.00 59.25 94 ALA A CA 1
ATOM 744 C C . ALA A 1 94 ? 21.593 1.792 -21.459 1.00 59.25 94 ALA A C 1
ATOM 746 O O . ALA A 1 94 ? 21.947 0.733 -20.941 1.00 59.25 94 ALA A O 1
ATOM 747 N N . PRO A 1 95 ? 21.613 1.947 -22.798 1.00 56.56 95 PRO A N 1
ATOM 748 C CA . PRO A 1 95 ? 22.001 0.855 -23.685 1.00 56.56 95 PRO A CA 1
ATOM 749 C C . PRO A 1 95 ? 23.530 0.672 -23.725 1.00 56.56 95 PRO A C 1
ATOM 751 O O . PRO A 1 95 ? 24.263 1.644 -23.884 1.00 56.56 95 PRO A O 1
ATOM 754 N N . ASP A 1 96 ? 23.997 -0.580 -23.650 1.00 57.53 96 ASP A N 1
ATOM 755 C CA . ASP A 1 96 ? 25.406 -1.031 -23.534 1.00 57.53 96 ASP A CA 1
ATOM 756 C C . ASP A 1 96 ? 26.369 -0.637 -24.688 1.00 57.53 96 ASP A C 1
ATOM 758 O O . ASP A 1 96 ? 27.478 -1.165 -24.792 1.00 57.53 96 ASP A O 1
ATOM 762 N N . TYR A 1 97 ? 26.007 0.280 -25.590 1.00 60.00 97 TYR A N 1
ATOM 763 C CA . TYR A 1 97 ? 26.849 0.601 -26.753 1.00 60.00 97 TYR A CA 1
ATOM 764 C C . TYR A 1 97 ? 28.092 1.444 -26.416 1.00 60.00 97 TYR A C 1
ATOM 766 O O . TYR A 1 97 ? 28.995 1.543 -27.245 1.00 60.00 97 TYR A O 1
ATOM 774 N N . GLU A 1 98 ? 28.188 2.022 -25.215 1.00 55.97 98 GLU A N 1
ATOM 775 C CA . GLU A 1 98 ? 29.370 2.796 -24.797 1.00 55.97 98 GLU A CA 1
ATOM 776 C C . GLU A 1 98 ? 30.561 1.918 -24.370 1.00 55.97 98 GLU A C 1
ATOM 778 O O . GLU A 1 98 ? 31.672 2.421 -24.217 1.00 55.97 98 GLU A O 1
ATOM 783 N N . THR A 1 99 ? 30.391 0.599 -24.216 1.00 57.12 99 THR A N 1
ATOM 784 C CA . THR A 1 99 ? 31.494 -0.283 -23.780 1.00 57.12 99 THR A CA 1
ATOM 785 C C . THR A 1 99 ? 32.301 -0.884 -24.942 1.00 57.12 99 THR A C 1
ATOM 787 O O . THR A 1 99 ? 33.360 -1.461 -24.713 1.00 57.12 99 THR A O 1
ATOM 790 N N . THR A 1 100 ? 31.865 -0.739 -26.202 1.00 56.62 100 THR A N 1
ATOM 791 C CA . THR A 1 100 ? 32.552 -1.344 -27.369 1.00 56.62 100 THR A CA 1
ATOM 792 C C . THR A 1 100 ? 33.450 -0.372 -28.149 1.00 56.62 100 THR A C 1
ATOM 794 O O . THR A 1 100 ? 34.189 -0.806 -29.024 1.00 56.62 100 THR A O 1
ATOM 797 N N . SER A 1 101 ? 33.466 0.930 -27.841 1.00 55.69 101 SER A N 1
ATOM 798 C CA . SER A 1 101 ? 34.296 1.912 -28.572 1.00 55.69 101 SER A CA 1
ATOM 799 C C . SER A 1 101 ? 35.722 2.097 -28.027 1.00 55.69 101 SER A C 1
ATOM 801 O O . SER A 1 101 ? 36.417 3.018 -28.453 1.00 55.69 101 SER A O 1
ATOM 803 N N . HIS A 1 102 ? 36.165 1.254 -27.089 1.00 56.56 102 HIS A N 1
ATOM 804 C CA . HIS A 1 102 ? 37.495 1.326 -26.468 1.00 56.56 102 HIS A CA 1
ATOM 805 C C . HIS A 1 102 ? 38.287 0.007 -26.559 1.00 56.56 102 HIS A C 1
ATOM 807 O O . HIS A 1 102 ? 38.952 -0.379 -25.596 1.00 56.56 102 HIS A O 1
ATOM 813 N N . VAL A 1 103 ? 38.238 -0.673 -27.711 1.00 48.81 103 VAL A N 1
ATOM 814 C CA . VAL A 1 103 ? 39.209 -1.720 -28.089 1.00 48.81 103 VAL A CA 1
ATOM 815 C C . VAL A 1 103 ? 39.764 -1.425 -29.473 1.00 48.81 103 VAL A C 1
ATOM 817 O O . VAL A 1 103 ? 38.944 -1.146 -30.375 1.00 48.81 103 VAL A O 1
#

Organism: NCBI:txid1333877